Protein AF-A0A4Q3WKX7-F1 (afdb_monomer_lite)

Structure (mmCIF, N/CA/C/O backbone):
data_AF-A0A4Q3WKX7-F1
#
_entry.id   AF-A0A4Q3WKX7-F1
#
loop_
_atom_site.group_PDB
_atom_site.id
_atom_site.type_symbol
_atom_site.label_atom_id
_atom_site.label_alt_id
_atom_site.label_comp_id
_atom_site.label_asym_id
_atom_site.label_entity_id
_atom_site.label_seq_id
_atom_site.pdbx_PDB_ins_code
_atom_site.Cartn_x
_atom_site.Cartn_y
_atom_site.Cartn_z
_atom_site.occupancy
_atom_site.B_iso_or_equiv
_atom_site.auth_seq_id
_atom_site.auth_comp_id
_atom_site.auth_asym_id
_atom_site.auth_atom_id
_atom_site.pdbx_PDB_model_num
ATOM 1 N N . MET A 1 1 ? 54.744 -16.303 -2.060 1.00 40.16 1 MET A N 1
ATOM 2 C CA . MET A 1 1 ? 53.999 -16.290 -3.339 1.00 40.16 1 MET A CA 1
ATOM 3 C C . MET A 1 1 ? 52.691 -17.040 -3.104 1.00 40.16 1 MET A C 1
ATOM 5 O O . MET A 1 1 ? 52.675 -18.256 -3.135 1.00 40.16 1 MET A O 1
ATOM 9 N N . SER A 1 2 ? 51.698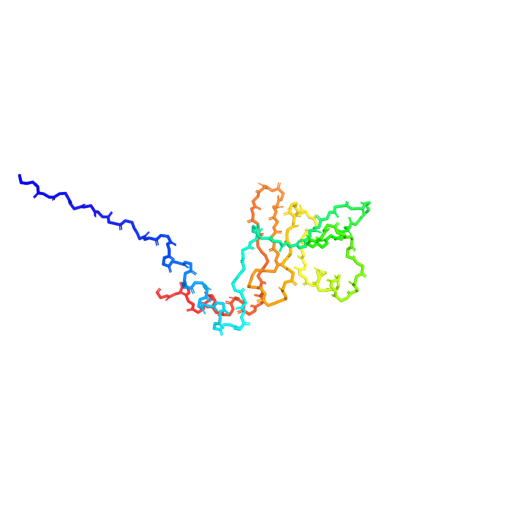 -16.409 -2.477 1.00 35.44 2 SER A N 1
ATOM 10 C CA . SER A 1 2 ? 50.588 -15.709 -3.150 1.00 35.44 2 SER A CA 1
ATOM 11 C C . SER A 1 2 ? 49.955 -16.545 -4.263 1.00 35.44 2 SER A C 1
ATOM 13 O O . SER A 1 2 ? 50.501 -16.594 -5.356 1.00 35.44 2 SER A O 1
ATOM 15 N N . SER A 1 3 ? 48.782 -17.135 -4.027 1.00 36.28 3 SER A N 1
ATOM 16 C CA . SER A 1 3 ? 47.531 -16.448 -4.374 1.00 36.28 3 SER A CA 1
ATOM 17 C C . SER A 1 3 ? 46.313 -17.288 -3.970 1.00 36.28 3 SER A C 1
ATOM 19 O O . SER A 1 3 ? 46.051 -18.362 -4.508 1.00 36.28 3 SER A O 1
ATOM 21 N N . THR A 1 4 ? 45.566 -16.787 -2.992 1.00 41.62 4 THR A N 1
ATOM 22 C CA . THR A 1 4 ? 44.288 -17.332 -2.529 1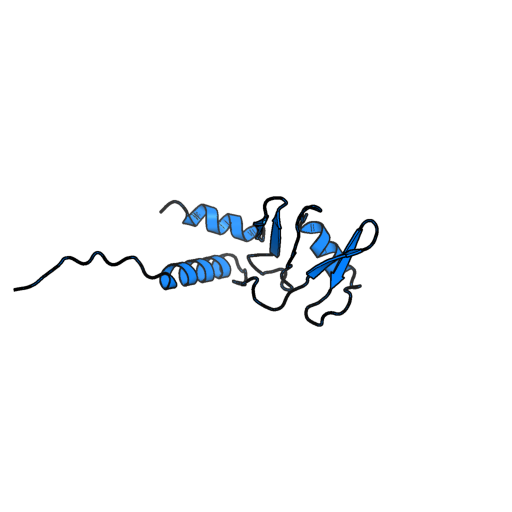.00 41.62 4 THR A CA 1
ATOM 23 C C . THR A 1 4 ? 43.215 -17.094 -3.591 1.00 41.62 4 THR A C 1
ATOM 25 O O . THR A 1 4 ? 42.923 -15.946 -3.926 1.00 41.62 4 THR A O 1
ATOM 28 N N . ARG A 1 5 ? 42.574 -18.157 -4.093 1.00 47.09 5 ARG A N 1
ATOM 29 C CA . ARG A 1 5 ? 41.389 -18.060 -4.963 1.00 47.09 5 ARG A CA 1
ATOM 30 C C . ARG A 1 5 ? 40.209 -17.555 -4.123 1.00 47.09 5 ARG A C 1
ATOM 32 O O . ARG A 1 5 ? 39.547 -18.322 -3.430 1.00 47.09 5 ARG A O 1
ATOM 39 N N . ARG A 1 6 ? 39.987 -16.240 -4.114 1.00 43.91 6 ARG A N 1
ATOM 40 C CA . ARG A 1 6 ? 38.850 -15.608 -3.437 1.00 43.91 6 ARG A CA 1
ATOM 41 C C . ARG A 1 6 ? 37.642 -15.684 -4.375 1.00 43.91 6 ARG A C 1
ATOM 43 O O . ARG A 1 6 ? 37.549 -14.902 -5.312 1.00 43.91 6 ARG A O 1
ATOM 50 N N . SER A 1 7 ? 36.746 -16.644 -4.145 1.00 44.31 7 SER A N 1
ATOM 51 C CA . SER A 1 7 ? 35.450 -16.714 -4.830 1.00 44.31 7 SER A CA 1
ATOM 52 C C . SER A 1 7 ? 34.670 -15.420 -4.572 1.00 44.31 7 SER A C 1
ATOM 54 O O . SER A 1 7 ? 34.309 -15.118 -3.433 1.00 44.31 7 SER A O 1
ATOM 56 N N . SER A 1 8 ? 34.454 -14.628 -5.619 1.00 43.69 8 SER A N 1
ATOM 57 C CA . SER A 1 8 ? 33.653 -13.408 -5.593 1.00 43.69 8 SER A CA 1
ATOM 58 C C . SER A 1 8 ? 32.171 -13.768 -5.455 1.00 43.69 8 SER A C 1
ATOM 60 O O . SER A 1 8 ? 31.589 -14.409 -6.325 1.00 43.69 8 SER A O 1
ATOM 62 N N . LYS A 1 9 ? 31.542 -13.360 -4.345 1.00 42.78 9 LYS A N 1
ATOM 63 C CA . LYS A 1 9 ? 30.074 -13.311 -4.244 1.00 42.78 9 LYS A CA 1
ATOM 64 C C . LYS A 1 9 ? 29.558 -12.341 -5.322 1.00 42.78 9 LYS A C 1
ATOM 66 O O . LYS A 1 9 ? 30.147 -11.264 -5.441 1.00 42.78 9 LYS A O 1
ATOM 71 N N . PRO A 1 10 ? 28.504 -12.676 -6.087 1.00 43.22 10 PRO A N 1
ATOM 72 C CA 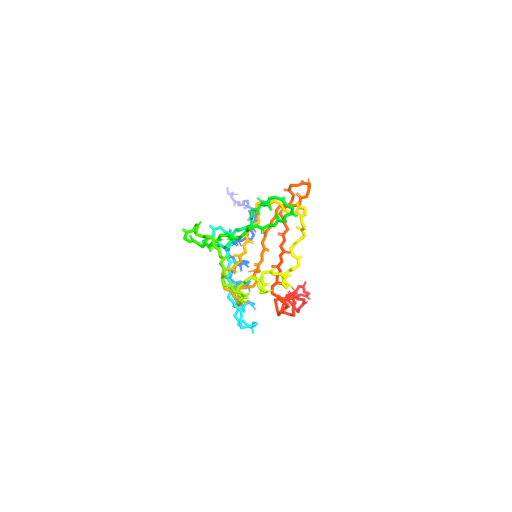. PRO A 1 10 ? 27.969 -11.762 -7.090 1.00 43.22 10 PRO A CA 1
ATOM 73 C C . PRO A 1 10 ? 27.431 -10.500 -6.404 1.00 43.22 10 PRO A C 1
ATOM 75 O O . PRO A 1 10 ? 26.898 -10.559 -5.289 1.00 43.22 10 PRO A O 1
ATOM 78 N N . LYS A 1 11 ? 27.637 -9.352 -7.053 1.00 40.91 11 LYS A N 1
ATOM 79 C CA . LYS A 1 11 ? 27.261 -8.024 -6.567 1.00 40.91 11 LYS A CA 1
ATOM 80 C C . LYS A 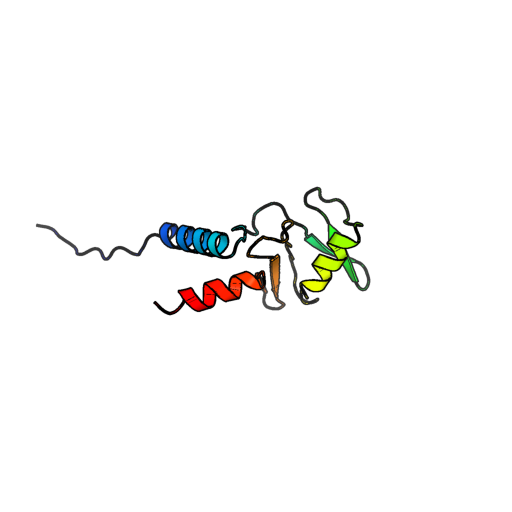1 11 ? 25.736 -7.922 -6.479 1.00 40.91 11 LYS A C 1
ATOM 82 O O . LYS A 1 11 ? 25.016 -8.304 -7.391 1.00 40.91 11 LYS A O 1
ATOM 87 N N . ILE A 1 12 ? 25.235 -7.385 -5.370 1.00 51.16 12 ILE A N 1
ATOM 88 C CA . ILE A 1 12 ? 23.795 -7.173 -5.125 1.00 51.16 12 ILE A CA 1
ATOM 89 C C . ILE A 1 12 ? 23.193 -6.157 -6.129 1.00 51.16 12 ILE A C 1
ATOM 91 O O . ILE A 1 12 ? 21.986 -6.170 -6.363 1.00 51.16 12 ILE A O 1
ATOM 95 N N . GLU A 1 13 ? 24.038 -5.340 -6.763 1.00 45.97 13 GLU A N 1
ATOM 96 C CA . GLU A 1 13 ? 23.694 -4.311 -7.759 1.00 45.97 13 GLU A CA 1
ATOM 97 C C . GLU A 1 13 ? 23.082 -4.892 -9.052 1.00 45.97 13 GLU A C 1
ATOM 99 O O . GLU A 1 13 ? 22.041 -4.406 -9.497 1.00 45.97 13 GLU A O 1
ATOM 104 N N . ASP A 1 14 ? 23.611 -6.006 -9.574 1.00 53.84 14 ASP A N 1
ATOM 105 C CA . ASP A 1 14 ? 23.205 -6.576 -10.876 1.00 53.84 14 ASP A CA 1
ATOM 106 C C . ASP A 1 14 ? 21.746 -7.076 -10.894 1.00 53.84 14 ASP A C 1
ATOM 108 O O . ASP A 1 14 ? 21.052 -7.078 -11.913 1.00 53.84 14 ASP A O 1
ATOM 112 N N . LYS A 1 15 ? 21.230 -7.491 -9.733 1.00 57.56 15 LYS A N 1
ATOM 113 C CA . LYS A 1 15 ? 19.868 -8.032 -9.614 1.00 57.56 15 LYS A CA 1
ATOM 114 C C . LYS A 1 15 ? 18.802 -6.937 -9.627 1.00 57.56 15 LYS A C 1
ATOM 116 O O . LYS A 1 15 ? 17.652 -7.202 -9.976 1.00 57.56 15 LYS A O 1
ATOM 121 N N . HIS A 1 16 ? 19.157 -5.723 -9.209 1.00 61.06 16 HIS A N 1
ATOM 122 C CA . HIS A 1 16 ? 18.230 -4.597 -9.169 1.00 61.06 16 HIS A CA 1
ATOM 123 C C . HIS A 1 16 ? 17.975 -4.060 -10.581 1.00 61.06 16 HIS A C 1
ATOM 125 O O . HIS A 1 16 ? 16.822 -3.825 -10.937 1.00 61.06 16 HIS A O 1
ATOM 131 N N . GLU A 1 17 ? 19.021 -3.976 -11.408 1.00 63.56 17 GLU A N 1
ATOM 132 C CA . GLU A 1 17 ? 18.914 -3.583 -12.819 1.00 63.56 17 GLU A CA 1
ATOM 133 C C . GLU A 1 17 ? 18.029 -4.547 -13.617 1.00 63.56 17 GLU A C 1
ATOM 135 O O . GLU A 1 17 ? 17.103 -4.111 -14.300 1.00 63.56 17 GLU A O 1
ATOM 140 N N . SER A 1 18 ? 18.203 -5.860 -13.438 1.00 77.75 18 SER A N 1
ATOM 141 C CA . SER A 1 18 ? 17.356 -6.873 -14.090 1.00 77.75 18 SER A CA 1
ATOM 142 C C . SER A 1 18 ? 15.859 -6.708 -13.772 1.00 77.75 18 SER A C 1
ATOM 144 O O . SER A 1 18 ? 15.008 -6.823 -14.660 1.00 77.75 18 SER A O 1
ATOM 146 N N . HIS A 1 19 ? 15.503 -6.397 -12.520 1.00 79.44 19 HIS A N 1
ATOM 147 C CA . HIS A 1 19 ? 14.100 -6.184 -12.156 1.00 79.44 19 HIS A CA 1
ATOM 148 C C . HIS A 1 19 ? 13.536 -4.863 -12.691 1.00 79.44 19 HIS A C 1
ATOM 150 O O . HIS A 1 19 ? 12.348 -4.802 -13.016 1.00 79.44 19 HIS A O 1
ATOM 156 N N . VAL A 1 20 ? 14.363 -3.819 -12.780 1.00 83.38 20 VAL A N 1
ATOM 157 C CA . VAL A 1 20 ? 13.974 -2.541 -13.387 1.00 83.38 20 VAL A CA 1
ATOM 158 C C . VAL A 1 20 ? 13.652 -2.742 -14.866 1.00 83.38 20 VAL A C 1
ATOM 160 O O . VAL A 1 20 ? 12.591 -2.310 -15.315 1.00 83.38 20 VAL A O 1
ATOM 163 N N . GLU A 1 21 ? 14.503 -3.457 -15.601 1.00 83.38 21 GLU A N 1
ATOM 164 C CA . GLU A 1 21 ? 14.267 -3.756 -17.017 1.00 83.38 21 GLU A CA 1
ATOM 165 C C . GLU A 1 21 ? 13.044 -4.657 -17.219 1.00 83.38 21 GLU A C 1
ATOM 167 O O . GLU A 1 21 ? 12.212 -4.383 -18.081 1.00 83.38 21 GLU A O 1
ATOM 172 N N . SER A 1 22 ? 12.843 -5.650 -16.348 1.00 83.00 22 SER A N 1
ATOM 173 C CA . SER A 1 22 ? 11.624 -6.473 -16.357 1.00 83.00 22 SER A CA 1
ATOM 174 C C . SER A 1 22 ? 10.357 -5.633 -16.139 1.00 83.00 22 SER A C 1
ATOM 176 O O . SER A 1 22 ? 9.327 -5.868 -16.770 1.00 83.00 22 SER A O 1
ATOM 178 N N . ALA A 1 23 ? 10.410 -4.625 -15.259 1.00 84.56 23 ALA A N 1
ATOM 179 C CA . ALA A 1 23 ? 9.263 -3.754 -15.003 1.00 84.56 23 ALA A CA 1
ATOM 180 C C . ALA A 1 23 ? 8.964 -2.904 -16.237 1.00 84.56 23 ALA A C 1
ATOM 182 O O . ALA A 1 23 ? 7.818 -2.860 -16.684 1.00 84.56 23 ALA A O 1
ATOM 183 N N . LYS A 1 24 ? 10.001 -2.307 -16.834 1.00 85.62 24 LYS A N 1
ATOM 184 C CA . LYS A 1 24 ? 9.879 -1.522 -18.066 1.00 85.62 24 LYS A CA 1
ATOM 185 C C . LYS A 1 24 ? 9.325 -2.351 -19.223 1.00 85.62 24 LYS A C 1
ATOM 187 O O . LYS A 1 24 ? 8.419 -1.877 -19.903 1.00 85.62 24 LYS A O 1
ATOM 192 N N . ALA A 1 25 ? 9.800 -3.584 -19.407 1.00 84.75 25 ALA A N 1
ATOM 193 C CA . ALA A 1 25 ? 9.303 -4.499 -20.438 1.00 84.75 25 ALA A CA 1
ATOM 194 C C . ALA A 1 25 ? 7.798 -4.789 -20.281 1.00 84.75 25 ALA A C 1
ATOM 196 O O . ALA A 1 25 ? 7.074 -4.870 -21.269 1.00 84.75 25 ALA A O 1
ATOM 197 N N . ALA A 1 26 ? 7.300 -4.845 -19.040 1.00 84.88 26 ALA A N 1
ATOM 198 C CA . ALA A 1 26 ? 5.874 -4.981 -18.730 1.00 84.88 26 ALA A CA 1
ATOM 199 C C . ALA A 1 26 ? 5.062 -3.669 -18.867 1.00 84.88 26 ALA A C 1
ATOM 201 O O . ALA A 1 26 ? 3.852 -3.658 -18.610 1.00 84.88 26 ALA A O 1
ATOM 202 N N . GLY A 1 27 ? 5.709 -2.543 -19.197 1.00 88.88 27 GLY A N 1
ATOM 203 C CA . GLY A 1 27 ? 5.114 -1.203 -19.146 1.00 88.88 27 GLY A CA 1
ATOM 204 C C . GLY A 1 27 ? 4.798 -0.728 -17.720 1.00 88.88 27 GLY A C 1
ATOM 205 O O . GLY A 1 27 ? 3.865 0.053 -17.521 1.00 88.88 27 GLY A O 1
ATOM 206 N N . LEU A 1 28 ? 5.529 -1.241 -16.728 1.00 92.50 28 LEU A N 1
ATOM 207 C CA . LEU A 1 28 ? 5.379 -0.948 -15.304 1.00 92.50 28 LEU A CA 1
ATOM 208 C C . LEU A 1 28 ? 6.554 -0.122 -14.778 1.00 92.50 28 LEU A C 1
ATOM 210 O O . LEU A 1 28 ? 7.667 -0.155 -15.299 1.00 92.50 28 LEU A O 1
ATOM 214 N N . HIS A 1 29 ? 6.316 0.587 -13.682 1.00 91.88 29 HIS A N 1
ATOM 215 C CA . HIS A 1 29 ? 7.347 1.326 -12.972 1.00 91.88 29 HIS A CA 1
ATOM 216 C C . HIS A 1 29 ? 7.946 0.474 -11.854 1.00 91.88 29 HIS A C 1
ATOM 218 O O . HIS A 1 29 ? 7.243 -0.116 -11.019 1.00 91.88 29 HIS A O 1
ATOM 224 N N . TYR A 1 30 ? 9.275 0.420 -11.818 1.00 89.50 30 TYR A N 1
ATOM 225 C CA . TYR A 1 30 ? 9.970 -0.147 -10.678 1.00 89.50 30 TYR A CA 1
ATOM 226 C C . TYR A 1 30 ? 9.856 0.818 -9.489 1.00 89.50 30 TYR A C 1
ATOM 228 O O . TYR A 1 30 ? 10.253 1.974 -9.589 1.00 89.50 30 TYR A O 1
ATOM 236 N N . VAL A 1 31 ? 9.267 0.360 -8.384 1.00 91.25 31 VAL A N 1
ATOM 237 C CA . VAL A 1 31 ? 8.958 1.162 -7.194 1.00 91.25 31 VAL A CA 1
ATOM 238 C C . VAL A 1 31 ? 9.449 0.447 -5.942 1.00 91.25 31 VAL A C 1
ATOM 240 O O . VAL A 1 31 ? 9.346 -0.776 -5.844 1.00 91.25 31 VAL A O 1
ATOM 243 N N . CYS A 1 32 ? 9.937 1.209 -4.974 1.00 88.25 32 CYS A N 1
ATOM 244 C CA . CYS A 1 32 ? 10.302 0.708 -3.655 1.00 88.25 32 CYS A CA 1
ATOM 245 C C . CYS A 1 32 ? 9.269 1.187 -2.626 1.00 88.25 32 CYS A C 1
ATOM 247 O O . CYS A 1 32 ? 8.676 2.256 -2.776 1.00 88.25 32 CYS A O 1
ATOM 249 N N . ASP A 1 33 ? 9.016 0.373 -1.602 1.00 87.81 33 ASP A N 1
ATOM 250 C CA . ASP A 1 33 ? 8.001 0.655 -0.581 1.00 87.81 33 ASP A CA 1
ATOM 251 C C . ASP A 1 33 ? 8.539 1.422 0.639 1.00 87.81 33 ASP A C 1
ATOM 253 O O . ASP A 1 33 ? 7.852 1.560 1.647 1.00 87.81 33 ASP A O 1
ATOM 257 N N . ASP A 1 34 ? 9.772 1.915 0.543 1.00 87.50 34 ASP A N 1
ATOM 258 C CA . ASP A 1 34 ? 10.412 2.864 1.457 1.00 87.50 34 ASP A CA 1
ATOM 259 C C . ASP A 1 34 ? 10.119 4.332 1.091 1.00 87.50 34 ASP A C 1
ATOM 261 O O . ASP A 1 34 ? 10.367 5.235 1.891 1.00 87.50 34 ASP A O 1
ATOM 265 N N . GLY A 1 35 ? 9.568 4.576 -0.102 1.00 83.00 35 GLY A N 1
ATOM 266 C CA . GLY A 1 35 ? 9.189 5.900 -0.583 1.00 83.00 35 GLY A CA 1
ATOM 267 C C . GLY A 1 35 ? 7.789 6.363 -0.148 1.00 83.00 35 GLY A C 1
ATOM 268 O O . GLY A 1 35 ? 7.021 5.616 0.472 1.00 83.00 35 GLY A O 1
ATOM 269 N N . PRO A 1 36 ? 7.405 7.602 -0.516 1.00 91.44 36 PRO A N 1
ATOM 270 C CA . PRO A 1 36 ? 6.071 8.131 -0.253 1.00 91.44 36 PRO A CA 1
ATOM 271 C C . PRO A 1 36 ? 4.979 7.203 -0.796 1.00 91.44 36 PRO A C 1
ATOM 273 O O . PRO A 1 36 ? 4.976 6.845 -1.973 1.00 91.44 36 PRO A O 1
ATOM 276 N N . GLY A 1 37 ? 4.013 6.849 0.049 1.00 94.44 37 GLY A N 1
ATOM 277 C CA . GLY A 1 37 ? 2.852 6.079 -0.380 1.00 94.44 37 GLY A CA 1
ATOM 278 C C . GLY A 1 37 ? 1.604 6.348 0.435 1.00 94.44 37 GLY A C 1
ATOM 279 O O . GLY A 1 37 ? 1.582 7.178 1.346 1.00 94.44 37 GLY A O 1
ATOM 280 N N . LEU A 1 38 ? 0.538 5.651 0.057 1.00 97.50 38 LEU A N 1
ATOM 281 C CA . LEU A 1 38 ? -0.727 5.699 0.771 1.00 97.50 38 LEU A CA 1
ATOM 282 C C . LEU A 1 38 ? -0.676 4.688 1.914 1.00 97.50 38 LEU A C 1
ATOM 284 O O . LEU A 1 38 ? -0.119 3.600 1.772 1.00 97.50 38 LEU A O 1
ATOM 288 N N . HIS A 1 39 ? -1.297 5.022 3.035 1.00 97.31 39 HIS A N 1
ATOM 289 C CA . HIS A 1 39 ? -1.253 4.180 4.225 1.00 97.31 39 HIS A CA 1
ATOM 290 C C . HIS A 1 39 ? -2.653 3.766 4.642 1.00 97.31 39 HIS A C 1
ATOM 292 O O . HIS A 1 39 ? -3.604 4.539 4.522 1.00 97.31 39 HIS A O 1
ATOM 298 N N . ARG A 1 40 ? -2.783 2.542 5.159 1.00 97.56 40 ARG A N 1
ATOM 299 C CA . ARG A 1 40 ? -4.038 2.038 5.729 1.00 97.56 40 ARG A CA 1
ATOM 300 C C . ARG A 1 40 ? -3.962 2.044 7.249 1.00 97.56 40 ARG A C 1
ATOM 302 O O . ARG A 1 40 ? -3.058 1.448 7.831 1.00 97.56 40 ARG A O 1
ATOM 309 N N . LYS A 1 41 ? -4.973 2.621 7.896 1.00 95.31 41 LYS A N 1
ATOM 310 C CA . LYS A 1 41 ? -5.137 2.624 9.354 1.00 95.31 41 LYS A CA 1
ATOM 311 C C . LYS A 1 41 ? -6.476 1.994 9.732 1.00 95.31 41 LYS A C 1
ATOM 313 O O . LYS A 1 41 ? -7.458 2.130 9.007 1.00 95.31 41 LYS A O 1
ATOM 318 N N . ARG A 1 42 ? -6.541 1.291 10.868 1.00 93.88 42 ARG A N 1
ATOM 319 C CA . ARG A 1 42 ? -7.832 0.858 11.433 1.00 93.88 42 ARG A CA 1
ATOM 320 C C . ARG A 1 42 ? -8.640 2.077 11.879 1.00 93.88 42 ARG A C 1
ATOM 322 O O . ARG A 1 42 ? -8.102 2.960 12.544 1.00 93.88 42 ARG A O 1
ATOM 329 N N . ALA A 1 43 ? -9.928 2.087 11.553 1.00 93.75 43 ALA A N 1
ATOM 330 C CA . ALA A 1 43 ? -10.876 3.118 11.957 1.00 93.75 43 ALA A CA 1
ATOM 331 C C . ALA A 1 43 ? -12.223 2.465 12.303 1.00 93.75 43 ALA A C 1
ATOM 333 O O . ALA A 1 43 ? -12.962 2.025 11.420 1.00 93.75 43 ALA A O 1
ATOM 334 N N . GLY A 1 44 ? -12.530 2.361 13.600 1.00 92.44 44 GLY A N 1
ATOM 335 C CA . GLY A 1 44 ? -13.732 1.681 14.088 1.00 92.44 44 GLY A CA 1
ATOM 336 C C . GLY A 1 44 ? -13.819 0.233 13.592 1.00 92.44 44 GLY A C 1
ATOM 337 O O . GLY A 1 44 ? -12.906 -0.563 13.810 1.00 92.44 44 GLY A O 1
ATOM 338 N N . LYS A 1 45 ? -14.916 -0.094 12.898 1.00 90.56 45 LYS A N 1
ATOM 339 C CA . LYS A 1 45 ? -15.162 -1.424 12.310 1.00 90.56 45 LYS A CA 1
ATOM 340 C C . LYS A 1 45 ? -14.466 -1.649 10.957 1.00 90.56 45 LYS A C 1
ATOM 342 O O . LYS A 1 45 ? -14.548 -2.748 10.421 1.00 90.56 45 LYS A O 1
ATOM 347 N N . GLY A 1 46 ? -13.807 -0.634 10.397 1.00 93.62 46 GLY A N 1
ATOM 348 C CA . GLY A 1 46 ? -13.213 -0.692 9.063 1.00 93.62 46 GLY A CA 1
ATOM 349 C C . GLY A 1 46 ? -11.811 -0.094 8.995 1.00 93.62 46 GLY A C 1
ATOM 350 O O . GLY A 1 46 ? -11.040 -0.114 9.961 1.00 93.62 46 GLY A O 1
ATOM 351 N N . PHE A 1 47 ? -11.485 0.438 7.820 1.00 96.69 47 PHE A N 1
ATOM 352 C CA . PHE A 1 47 ? -10.196 1.050 7.528 1.00 96.69 47 PHE A CA 1
ATOM 353 C C . PHE A 1 47 ? -10.374 2.467 6.990 1.00 96.69 47 PHE A C 1
ATOM 355 O O . PHE A 1 47 ? -11.310 2.739 6.241 1.00 96.69 47 PHE A O 1
ATOM 362 N N . SER A 1 48 ? -9.445 3.347 7.349 1.00 96.38 48 SER A N 1
ATOM 363 C CA . SER A 1 48 ? -9.237 4.636 6.701 1.00 96.38 48 SER A CA 1
ATOM 364 C C . SER A 1 48 ? -7.911 4.630 5.948 1.00 96.38 48 SER A C 1
ATOM 366 O O . SER A 1 48 ? -7.004 3.847 6.254 1.00 96.38 48 SER A O 1
ATOM 368 N N . TYR A 1 49 ? -7.812 5.506 4.952 1.00 97.88 49 TYR A N 1
ATOM 369 C CA . TYR A 1 49 ? -6.629 5.633 4.114 1.00 97.88 49 TYR A CA 1
ATOM 370 C C . TYR A 1 49 ? -6.121 7.064 4.143 1.00 97.88 49 TYR A C 1
ATOM 372 O O . TYR A 1 49 ? -6.917 8.004 4.089 1.00 97.88 49 TYR A O 1
ATOM 380 N N . THR A 1 50 ? -4.806 7.221 4.226 1.00 97.94 50 THR A N 1
ATOM 381 C CA . THR A 1 50 ? -4.142 8.525 4.179 1.00 97.94 50 THR A CA 1
ATOM 382 C C . THR A 1 50 ? -3.222 8.610 2.973 1.00 97.94 50 THR A C 1
ATOM 384 O O . THR A 1 50 ? -2.581 7.621 2.614 1.00 97.94 50 THR A O 1
ATOM 387 N N . GLY A 1 51 ? -3.185 9.783 2.347 1.00 96.19 51 GLY A N 1
ATOM 388 C CA . GLY A 1 51 ? -2.315 10.090 1.222 1.00 96.19 51 GLY A CA 1
ATOM 389 C C . GLY A 1 51 ? -0.859 10.265 1.638 1.00 96.19 51 GLY A C 1
ATOM 390 O O . GLY A 1 51 ? -0.509 10.176 2.817 1.00 96.19 51 GLY A O 1
ATOM 391 N N . THR A 1 52 ? -0.017 10.554 0.649 1.00 93.88 52 THR A N 1
ATOM 392 C CA . THR A 1 52 ? 1.401 10.893 0.848 1.00 93.88 52 THR A CA 1
ATOM 393 C C . THR A 1 52 ? 1.591 12.188 1.640 1.00 93.88 52 THR A C 1
ATOM 395 O O . THR A 1 52 ? 2.612 12.365 2.292 1.00 93.88 52 THR A O 1
ATOM 398 N N . ASP A 1 53 ? 0.589 13.066 1.629 1.00 93.12 53 ASP A N 1
ATOM 399 C CA . ASP A 1 53 ? 0.522 14.309 2.399 1.00 93.12 53 ASP A CA 1
ATOM 400 C C . ASP A 1 53 ? -0.032 14.116 3.825 1.00 93.12 53 ASP A C 1
ATOM 402 O O . ASP A 1 53 ? -0.241 15.085 4.555 1.00 93.12 53 ASP A O 1
ATOM 406 N N . GLY A 1 54 ? -0.323 12.870 4.218 1.00 93.25 54 GLY A N 1
ATOM 407 C CA . GLY A 1 54 ? -0.914 12.526 5.510 1.00 93.25 54 GLY A CA 1
ATOM 408 C C . GLY A 1 54 ? -2.410 12.833 5.630 1.00 93.25 54 GLY A C 1
ATOM 409 O O . GLY A 1 54 ? -3.013 12.513 6.658 1.00 93.25 54 GLY A O 1
ATOM 410 N N . LYS A 1 55 ? -3.051 13.406 4.603 1.00 95.69 55 LYS A N 1
ATOM 411 C CA . LYS A 1 55 ? -4.483 13.728 4.642 1.00 95.69 55 LYS A CA 1
ATOM 412 C C . LYS A 1 55 ? -5.331 12.506 4.326 1.00 95.69 55 LYS A C 1
ATOM 414 O O . LYS A 1 55 ? -4.917 11.593 3.617 1.00 95.69 55 LYS A O 1
ATOM 419 N N . ALA A 1 56 ? -6.552 12.487 4.852 1.00 96.88 56 ALA A N 1
ATOM 420 C CA . ALA A 1 56 ? -7.495 11.409 4.582 1.00 96.88 56 ALA A CA 1
ATOM 421 C C . ALA A 1 56 ? -7.900 11.383 3.098 1.00 96.88 56 ALA A C 1
ATOM 423 O O . ALA A 1 56 ? -8.346 12.391 2.548 1.00 96.88 56 ALA A O 1
ATOM 424 N N . ILE A 1 57 ? -7.809 10.209 2.476 1.00 96.75 57 ILE A N 1
ATOM 425 C CA . ILE A 1 57 ? -8.238 9.989 1.095 1.00 96.75 57 ILE A CA 1
ATOM 426 C C . ILE A 1 57 ? -9.757 9.839 1.078 1.00 96.75 57 ILE A C 1
ATOM 428 O O . ILE A 1 57 ? -10.309 8.916 1.678 1.00 96.75 57 ILE A O 1
ATOM 432 N N . LYS A 1 58 ? -10.427 10.746 0.367 1.00 95.19 58 LYS A N 1
ATOM 433 C CA . LYS A 1 58 ? -11.880 10.711 0.131 1.00 95.19 58 LYS A CA 1
ATOM 434 C C . LYS A 1 58 ? -12.244 10.459 -1.331 1.00 95.19 58 LYS A C 1
ATOM 436 O O . LYS A 1 58 ? -13.410 10.229 -1.632 1.00 95.19 58 LYS A O 1
ATOM 441 N N . ASP A 1 59 ? -11.260 10.512 -2.226 1.00 95.19 59 ASP A N 1
ATOM 442 C CA . ASP A 1 59 ? -11.473 10.272 -3.646 1.00 95.19 59 ASP A CA 1
ATOM 443 C C . ASP A 1 59 ? -11.954 8.835 -3.889 1.00 95.19 59 ASP A C 1
ATOM 445 O O . ASP A 1 59 ? -11.293 7.860 -3.520 1.00 95.19 59 ASP A O 1
ATOM 449 N N . LYS A 1 60 ? -13.122 8.712 -4.524 1.00 96.50 60 LYS A N 1
ATOM 450 C CA . LYS A 1 60 ? -13.784 7.426 -4.738 1.00 96.50 60 LYS A CA 1
ATOM 451 C C . LYS A 1 60 ? -12.964 6.513 -5.650 1.00 96.50 60 LYS A C 1
ATOM 453 O O . LYS A 1 60 ? -12.858 5.328 -5.353 1.00 96.50 60 LYS A O 1
ATOM 458 N N . LYS A 1 61 ? -12.346 7.055 -6.707 1.00 95.75 61 LYS A N 1
ATOM 459 C CA . LYS A 1 61 ? -11.544 6.261 -7.654 1.00 95.75 61 LYS A CA 1
ATOM 460 C C . LYS A 1 61 ? -10.354 5.613 -6.950 1.00 95.75 61 LYS A C 1
ATOM 462 O O . LYS A 1 61 ? -10.150 4.406 -7.058 1.00 95.75 61 LYS A O 1
ATOM 467 N N . THR A 1 62 ? -9.638 6.395 -6.148 1.00 95.50 62 THR A N 1
ATOM 468 C CA . THR A 1 62 ? -8.513 5.913 -5.343 1.00 95.50 62 THR A CA 1
ATOM 469 C C . THR A 1 62 ? -8.960 4.844 -4.347 1.00 95.50 62 THR A C 1
ATOM 471 O O . THR A 1 62 ? -8.323 3.799 -4.236 1.00 95.50 62 THR A O 1
ATOM 474 N N . LEU A 1 63 ? -10.070 5.063 -3.637 1.00 96.56 63 LEU A N 1
ATOM 475 C CA . LEU A 1 63 ? -10.594 4.087 -2.678 1.00 96.56 63 LEU A CA 1
ATOM 476 C C . LEU A 1 63 ? -11.029 2.780 -3.350 1.00 96.56 63 LEU A C 1
ATOM 478 O O . LEU A 1 63 ? -10.777 1.705 -2.807 1.00 96.56 63 LEU A O 1
ATOM 482 N N . ASP A 1 64 ? -11.663 2.852 -4.518 1.00 96.88 64 ASP A N 1
ATOM 483 C CA . ASP A 1 64 ? -12.103 1.669 -5.255 1.00 96.88 64 ASP A CA 1
ATOM 484 C C . ASP A 1 64 ? -10.908 0.875 -5.807 1.00 96.88 64 ASP A C 1
ATOM 486 O O . ASP A 1 64 ? -10.888 -0.351 -5.671 1.00 96.88 64 ASP A O 1
ATOM 490 N N . ARG A 1 65 ? -9.848 1.554 -6.274 1.00 96.62 65 ARG A N 1
ATOM 491 C CA . ARG A 1 65 ? -8.565 0.905 -6.594 1.00 96.62 65 ARG A CA 1
ATOM 492 C C . ARG A 1 65 ? -7.971 0.200 -5.380 1.00 96.62 65 ARG A C 1
ATOM 494 O O . ARG A 1 65 ? -7.563 -0.950 -5.465 1.00 96.62 65 ARG A O 1
ATOM 501 N N . ILE A 1 66 ? -7.921 0.857 -4.222 1.00 96.62 66 ILE A N 1
ATOM 502 C CA . ILE A 1 66 ? -7.347 0.234 -3.023 1.00 96.62 66 ILE A CA 1
ATOM 503 C C . ILE A 1 66 ? -8.129 -1.029 -2.627 1.00 96.62 66 ILE A C 1
ATOM 505 O O . ILE A 1 66 ? -7.527 -2.029 -2.228 1.00 96.62 66 ILE A O 1
ATOM 509 N N . LYS A 1 67 ? -9.462 -1.016 -2.754 1.00 95.38 67 LYS A N 1
ATOM 510 C CA . LYS A 1 67 ? -10.297 -2.200 -2.493 1.00 95.38 67 LYS A CA 1
ATOM 511 C C . LYS A 1 67 ? -9.989 -3.344 -3.462 1.00 95.38 67 LYS A C 1
ATOM 513 O O . LYS A 1 67 ? -9.926 -4.490 -3.017 1.00 95.38 67 LYS A O 1
ATOM 518 N N . SER A 1 68 ? -9.752 -3.056 -4.745 1.00 95.81 68 SER A N 1
ATOM 519 C CA . SER A 1 68 ? -9.456 -4.089 -5.749 1.00 95.81 68 SER A CA 1
ATOM 520 C C . SER A 1 68 ? -8.117 -4.800 -5.522 1.00 95.81 68 SER A C 1
ATOM 522 O O . SER A 1 68 ? -7.915 -5.897 -6.037 1.00 95.81 68 SER A O 1
ATOM 524 N N . LEU A 1 69 ? -7.218 -4.238 -4.704 1.00 95.81 69 LEU A N 1
ATOM 525 C CA . LEU A 1 69 ? -5.956 -4.885 -4.319 1.00 95.81 69 LEU A CA 1
ATOM 526 C C . LEU A 1 69 ? -6.133 -6.047 -3.325 1.00 95.81 69 LEU A C 1
ATOM 528 O O . LEU A 1 69 ? -5.176 -6.787 -3.077 1.00 95.81 69 LEU A O 1
ATOM 532 N N . VAL A 1 70 ? -7.323 -6.197 -2.725 1.00 95.38 70 VAL A N 1
ATOM 533 C CA . VAL A 1 70 ? -7.669 -7.279 -1.780 1.00 95.38 70 VAL A CA 1
ATOM 534 C C . VAL A 1 70 ? -6.575 -7.467 -0.713 1.00 95.38 70 VAL A C 1
ATOM 536 O O . VAL A 1 70 ? -5.977 -8.537 -0.525 1.00 95.38 70 VAL A O 1
ATOM 539 N N . ILE A 1 71 ? -6.246 -6.367 -0.030 1.00 96.19 71 ILE A N 1
ATOM 540 C CA . ILE A 1 71 ? -5.251 -6.360 1.047 1.00 96.19 71 ILE A CA 1
ATOM 541 C C . ILE A 1 71 ? -5.890 -6.998 2.288 1.00 96.19 71 ILE A C 1
ATOM 543 O O . ILE A 1 71 ? -6.843 -6.421 2.824 1.00 96.19 71 ILE A O 1
ATOM 547 N N . PRO A 1 72 ? -5.379 -8.137 2.796 1.00 95.69 72 PRO A N 1
ATOM 548 C CA . PRO A 1 72 ? -6.018 -8.857 3.890 1.00 95.69 72 PRO A CA 1
ATOM 549 C C . PRO A 1 72 ? -6.223 -7.960 5.119 1.00 95.69 72 PRO A C 1
ATOM 551 O O . PRO A 1 72 ? -5.323 -7.180 5.457 1.00 95.69 72 PRO A O 1
ATOM 554 N N . PRO A 1 73 ? -7.372 -8.044 5.815 1.00 95.19 73 PRO A N 1
ATOM 555 C CA . PRO A 1 73 ? -7.649 -7.217 6.993 1.00 95.19 73 PRO A CA 1
ATOM 556 C C . PRO A 1 73 ? -6.633 -7.381 8.130 1.00 95.19 73 PRO A C 1
ATOM 558 O O . PRO A 1 73 ? -6.435 -6.459 8.918 1.00 95.19 73 PRO A O 1
ATOM 561 N N . ALA A 1 74 ? -5.976 -8.540 8.197 1.00 94.75 74 ALA A N 1
ATOM 562 C CA . ALA A 1 74 ? -4.973 -8.852 9.205 1.00 94.75 74 ALA A CA 1
ATOM 563 C C . ALA A 1 74 ? -3.629 -8.131 8.990 1.00 94.75 74 ALA A C 1
ATOM 565 O O . ALA A 1 74 ? -2.841 -8.024 9.927 1.00 94.75 74 ALA A O 1
ATOM 566 N N . TYR A 1 75 ? -3.360 -7.615 7.781 1.00 96.56 75 TYR A N 1
ATOM 567 C CA . TYR A 1 75 ? -2.082 -6.959 7.503 1.00 96.56 75 TYR A CA 1
ATOM 568 C C . TYR A 1 75 ? -1.937 -5.651 8.289 1.00 96.56 75 TYR A C 1
ATOM 570 O O . TYR A 1 75 ? -2.816 -4.779 8.239 1.00 96.56 75 TYR A O 1
ATOM 578 N N . LYS A 1 76 ? -0.789 -5.502 8.949 1.00 96.25 76 LYS A N 1
ATOM 579 C CA . LYS A 1 76 ? -0.348 -4.306 9.677 1.00 96.25 76 LYS A CA 1
ATOM 580 C C . LYS A 1 76 ? 0.670 -3.522 8.847 1.00 96.25 76 LYS A C 1
ATOM 582 O O . LYS A 1 76 ? 1.233 -4.066 7.903 1.00 96.25 76 LYS A O 1
ATOM 587 N N . ASN A 1 77 ? 0.907 -2.258 9.208 1.00 95.44 77 ASN A N 1
ATOM 588 C CA . ASN A 1 77 ? 1.891 -1.375 8.561 1.00 95.44 77 ASN A CA 1
ATOM 589 C C . ASN A 1 77 ? 1.788 -1.404 7.030 1.00 95.44 77 ASN A C 1
ATOM 591 O O . ASN A 1 77 ? 2.754 -1.684 6.329 1.00 95.44 77 ASN A O 1
ATOM 595 N N . VAL A 1 78 ? 0.567 -1.213 6.530 1.00 97.75 78 VAL A N 1
ATOM 596 C CA . VAL A 1 78 ? 0.284 -1.339 5.103 1.00 97.75 78 VAL A CA 1
ATOM 597 C C . VAL A 1 78 ? 0.695 -0.068 4.379 1.00 97.75 78 VAL A C 1
ATOM 599 O O . VAL A 1 78 ? 0.168 1.007 4.681 1.00 97.75 78 VAL A O 1
ATOM 602 N N . TRP A 1 79 ? 1.565 -0.246 3.391 1.00 98.06 79 TRP A N 1
ATOM 603 C CA . TRP A 1 79 ? 1.923 0.742 2.384 1.00 98.06 79 TRP A CA 1
ATOM 604 C C . TRP A 1 79 ? 1.261 0.367 1.059 1.00 98.06 79 TRP A C 1
ATOM 606 O O . TRP A 1 79 ? 1.178 -0.809 0.697 1.00 98.06 79 TRP A O 1
ATOM 616 N N . ILE A 1 80 ? 0.753 1.359 0.339 1.00 98.25 80 ILE A N 1
ATOM 617 C CA . ILE A 1 80 ? 0.098 1.194 -0.956 1.00 98.25 80 ILE A CA 1
ATOM 618 C C . ILE A 1 80 ? 0.746 2.165 -1.935 1.00 98.25 80 ILE A C 1
ATOM 620 O O . ILE A 1 80 ? 0.852 3.362 -1.657 1.00 98.25 80 ILE A O 1
ATOM 624 N N . CYS A 1 81 ? 1.137 1.653 -3.099 1.00 97.19 81 CYS A N 1
ATOM 625 C CA . CYS A 1 81 ? 1.770 2.456 -4.130 1.00 97.19 81 CYS A CA 1
ATOM 626 C C . CYS A 1 81 ? 0.783 3.517 -4.651 1.00 97.19 81 CYS A C 1
ATOM 628 O O . CYS A 1 81 ? -0.352 3.173 -5.015 1.00 97.19 81 CYS A O 1
ATOM 630 N N . PRO A 1 82 ? 1.167 4.804 -4.705 1.00 94.81 82 PRO A N 1
ATOM 631 C CA . PRO A 1 82 ? 0.312 5.846 -5.266 1.00 94.81 82 PRO A CA 1
ATOM 632 C C . PRO A 1 82 ? 0.125 5.670 -6.779 1.00 94.81 82 PRO A C 1
ATOM 634 O O . PRO A 1 82 ? -0.919 6.045 -7.303 1.00 94.81 82 PRO A O 1
ATOM 637 N N . ASP A 1 83 ? 1.092 5.043 -7.451 1.00 93.50 83 ASP A N 1
ATOM 638 C CA . ASP A 1 83 ? 1.072 4.766 -8.881 1.00 93.50 83 ASP A CA 1
ATOM 639 C C . ASP A 1 83 ? 0.429 3.403 -9.192 1.00 93.50 83 ASP A C 1
ATOM 641 O O . ASP A 1 83 ? 0.853 2.345 -8.716 1.00 93.50 83 ASP A O 1
ATOM 645 N N . GLU A 1 84 ? -0.600 3.411 -10.033 1.00 93.81 84 GLU A N 1
ATOM 646 C CA . GLU A 1 84 ? -1.289 2.201 -10.494 1.00 93.81 84 GLU A CA 1
ATOM 647 C C . GLU A 1 84 ? -0.394 1.316 -11.372 1.00 93.81 84 GLU A C 1
ATOM 649 O O . GLU A 1 84 ? -0.622 0.113 -11.455 1.00 93.81 84 GLU A O 1
ATOM 654 N N . ARG A 1 85 ? 0.647 1.889 -11.991 1.00 94.19 85 ARG A N 1
ATOM 655 C CA . ARG A 1 85 ? 1.624 1.174 -12.824 1.00 94.19 85 ARG A CA 1
ATOM 656 C C . ARG A 1 85 ? 2.849 0.703 -12.043 1.00 94.19 85 ARG A C 1
ATOM 658 O O . ARG A 1 85 ? 3.741 0.099 -12.631 1.00 94.19 85 ARG A O 1
ATOM 665 N N . GLY A 1 86 ? 2.907 0.929 -10.731 1.00 94.25 86 GLY A N 1
ATOM 666 C CA . GLY A 1 86 ? 3.965 0.382 -9.884 1.00 94.25 86 GLY A CA 1
ATOM 667 C C . GLY A 1 86 ? 3.938 -1.149 -9.870 1.00 94.25 86 GLY A C 1
ATOM 668 O O . GLY A 1 86 ? 2.894 -1.758 -9.628 1.00 94.25 86 GLY A O 1
ATOM 669 N N . HIS A 1 87 ? 5.081 -1.798 -10.101 1.00 93.25 87 HIS A N 1
ATOM 670 C CA . HIS A 1 87 ? 5.144 -3.264 -10.118 1.00 93.25 87 HIS A CA 1
ATOM 671 C C . HIS A 1 87 ? 4.757 -3.891 -8.765 1.00 93.25 87 HIS A C 1
ATOM 673 O O . HIS A 1 87 ? 4.135 -4.955 -8.731 1.00 93.25 87 HIS A O 1
ATOM 679 N N . ILE A 1 88 ? 5.047 -3.205 -7.653 1.00 94.69 88 ILE A N 1
ATOM 680 C CA . ILE A 1 88 ? 4.461 -3.462 -6.334 1.00 94.69 88 ILE A CA 1
ATOM 681 C C . ILE A 1 88 ? 3.283 -2.507 -6.154 1.00 94.69 88 ILE A C 1
ATOM 683 O O . ILE A 1 88 ? 3.439 -1.296 -6.255 1.00 94.69 88 ILE A O 1
ATOM 687 N N . GLN A 1 89 ? 2.114 -3.053 -5.841 1.00 97.12 89 GLN A N 1
ATOM 688 C CA . GLN A 1 89 ? 0.905 -2.279 -5.568 1.00 97.12 89 GLN A CA 1
ATOM 689 C C . GLN A 1 89 ? 0.673 -2.059 -4.073 1.00 97.12 89 GLN A C 1
ATOM 691 O O . GLN A 1 89 ? 0.178 -1.005 -3.681 1.00 97.12 89 GLN A O 1
ATOM 696 N N . ALA A 1 90 ? 1.033 -3.021 -3.224 1.00 97.75 90 ALA A N 1
ATOM 697 C CA . ALA A 1 90 ? 0.971 -2.842 -1.777 1.00 97.75 90 ALA A CA 1
ATOM 698 C C . ALA A 1 90 ? 1.940 -3.763 -1.041 1.00 97.75 90 ALA A C 1
ATOM 700 O O . ALA A 1 90 ? 2.258 -4.859 -1.508 1.00 97.75 90 ALA A O 1
ATOM 701 N N . THR A 1 91 ? 2.338 -3.348 0.153 1.00 97.94 91 THR A N 1
ATOM 702 C CA . THR A 1 91 ? 3.060 -4.179 1.114 1.00 97.94 91 THR A CA 1
ATOM 703 C C . THR A 1 91 ? 2.395 -4.101 2.482 1.00 97.94 91 THR A C 1
ATOM 705 O O . THR A 1 91 ? 1.559 -3.238 2.754 1.00 97.94 91 THR A O 1
ATOM 708 N N . GLY A 1 92 ? 2.704 -5.062 3.344 1.00 97.44 92 GLY A N 1
ATOM 709 C CA . GLY A 1 92 ? 2.252 -5.066 4.730 1.00 97.44 92 GLY A CA 1
ATOM 710 C C . GLY A 1 92 ? 2.855 -6.225 5.504 1.00 97.44 92 GLY A C 1
ATOM 711 O O . GLY A 1 92 ? 3.408 -7.154 4.919 1.00 97.44 92 GLY A O 1
ATOM 712 N N . LEU A 1 93 ? 2.750 -6.171 6.825 1.00 97.88 93 LEU A N 1
ATOM 713 C CA . LEU A 1 93 ? 3.173 -7.242 7.719 1.00 97.88 93 LEU A CA 1
ATOM 714 C C . LEU A 1 93 ? 1.990 -8.166 8.003 1.00 97.88 93 LEU A C 1
ATOM 716 O O . LEU A 1 93 ? 0.931 -7.687 8.408 1.00 97.88 93 LEU A O 1
ATOM 720 N N . ASP A 1 94 ? 2.155 -9.471 7.801 1.00 96.12 94 ASP A N 1
ATOM 721 C CA . ASP A 1 94 ? 1.149 -10.461 8.190 1.00 96.12 94 ASP A CA 1
ATOM 722 C C . ASP A 1 94 ? 1.060 -10.626 9.723 1.00 96.12 94 ASP A C 1
ATOM 724 O O . ASP A 1 94 ? 1.770 -9.976 10.493 1.00 96.12 94 ASP A O 1
ATOM 728 N N . GLU A 1 95 ? 0.177 -11.512 10.190 1.00 95.62 95 GLU A N 1
ATOM 729 C CA . GLU A 1 95 ? -0.005 -11.783 11.627 1.00 95.62 95 GLU A CA 1
ATOM 730 C C . GLU A 1 95 ? 1.255 -12.334 12.305 1.00 95.62 95 GLU A C 1
ATOM 732 O O . GLU A 1 95 ? 1.417 -12.190 13.514 1.00 95.62 95 GLU A O 1
ATOM 737 N N . ARG A 1 96 ? 2.169 -12.919 11.523 1.00 95.69 96 ARG A N 1
ATOM 738 C CA . ARG A 1 96 ? 3.455 -13.459 11.976 1.00 95.69 96 ARG A CA 1
ATOM 739 C C . ARG A 1 96 ? 4.590 -12.436 11.853 1.00 95.69 96 ARG A C 1
ATOM 741 O O . ARG A 1 96 ? 5.744 -12.794 12.064 1.00 95.69 96 ARG A O 1
ATOM 748 N N . GLY A 1 97 ? 4.285 -11.188 11.494 1.00 94.81 97 GLY A N 1
ATOM 749 C CA . GLY A 1 97 ? 5.267 -10.118 11.319 1.00 94.81 97 GLY A CA 1
ATOM 750 C C . GLY A 1 97 ? 6.097 -10.230 10.038 1.00 94.81 97 GLY A C 1
ATOM 751 O O . GLY A 1 97 ? 7.092 -9.522 9.895 1.00 94.81 97 GLY A O 1
ATOM 752 N N . ARG A 1 98 ? 5.719 -11.098 9.094 1.00 97.00 98 ARG A N 1
ATOM 753 C CA . ARG A 1 98 ? 6.438 -11.273 7.828 1.00 97.00 98 ARG A CA 1
ATOM 754 C C . ARG A 1 98 ? 5.941 -10.267 6.804 1.00 97.00 98 ARG A C 1
ATOM 756 O O . ARG A 1 98 ? 4.737 -10.057 6.659 1.00 97.00 98 ARG A O 1
ATOM 763 N N . LYS A 1 99 ? 6.872 -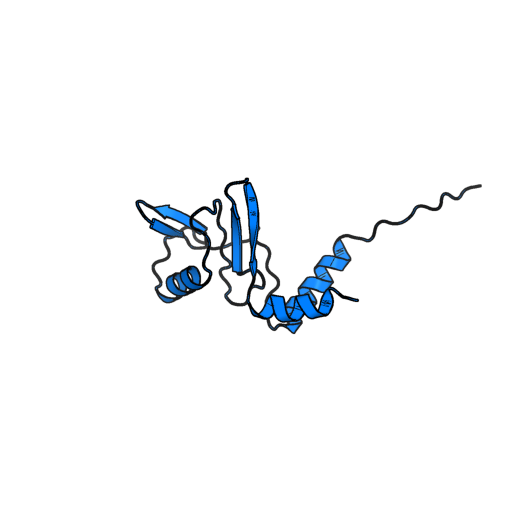9.667 6.065 1.00 96.06 99 LYS A N 1
ATOM 764 C CA . LYS A 1 99 ? 6.551 -8.727 4.992 1.00 96.06 99 LYS A CA 1
ATOM 765 C C . LYS A 1 99 ? 5.959 -9.470 3.798 1.00 96.06 99 LYS A C 1
ATOM 767 O O . LYS A 1 99 ? 6.580 -10.367 3.235 1.00 96.06 99 LYS A O 1
ATOM 772 N N . GLN A 1 100 ? 4.760 -9.067 3.408 1.00 97.31 100 GLN A N 1
ATOM 773 C CA . GLN A 1 100 ? 4.011 -9.609 2.288 1.00 97.31 100 GLN A CA 1
ATOM 774 C C . GLN A 1 100 ? 3.816 -8.541 1.212 1.00 97.31 100 GLN A C 1
ATOM 776 O O . GLN A 1 100 ? 3.648 -7.361 1.518 1.00 97.31 100 GLN A 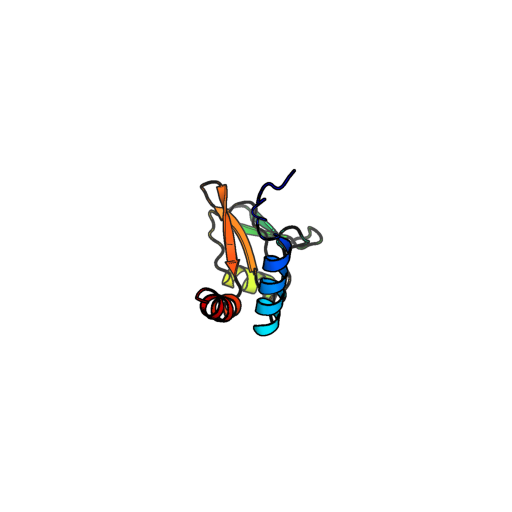O 1
ATOM 781 N N . TYR A 1 101 ? 3.779 -8.981 -0.047 1.00 95.31 101 TYR A N 1
ATOM 782 C CA . TYR A 1 101 ? 3.680 -8.120 -1.224 1.00 95.31 101 TYR A CA 1
ATOM 783 C C . TYR A 1 101 ? 2.401 -8.412 -2.017 1.00 95.31 101 TYR A C 1
ATOM 785 O O . TYR A 1 101 ? 1.967 -9.560 -2.154 1.00 95.31 101 TYR A O 1
ATOM 793 N N . ARG A 1 102 ? 1.806 -7.358 -2.570 1.00 95.44 102 ARG A N 1
ATOM 794 C CA . ARG A 1 102 ? 0.813 -7.395 -3.644 1.00 95.44 102 ARG A CA 1
ATOM 795 C C . ARG A 1 102 ? 1.464 -6.794 -4.879 1.00 95.44 102 ARG A C 1
ATOM 797 O O . ARG A 1 102 ? 1.864 -5.634 -4.851 1.00 95.44 102 ARG A O 1
ATOM 804 N N . TYR A 1 103 ? 1.580 -7.585 -5.937 1.00 93.94 103 TYR A N 1
ATOM 805 C CA . TYR A 1 103 ? 2.161 -7.154 -7.205 1.00 93.94 103 TYR A CA 1
ATOM 806 C C . TYR A 1 103 ? 1.076 -6.758 -8.200 1.00 93.94 103 TYR A C 1
ATOM 808 O O . TYR A 1 103 ? -0.044 -7.273 -8.140 1.00 93.94 103 TYR A O 1
ATOM 816 N N . HIS A 1 104 ? 1.434 -5.886 -9.136 1.00 93.56 104 HIS A N 1
ATOM 817 C CA . HIS A 1 104 ? 0.622 -5.639 -10.317 1.00 93.56 104 HIS A CA 1
ATOM 818 C C . HIS A 1 104 ? 0.420 -6.957 -11.098 1.00 93.56 104 HIS A C 1
ATOM 820 O O . HIS A 1 104 ? 1.375 -7.725 -11.215 1.00 93.56 104 HIS A O 1
ATOM 826 N N . PRO A 1 105 ? -0.769 -7.253 -11.656 1.00 90.31 105 PRO A N 1
ATOM 827 C CA . PRO A 1 105 ? -1.006 -8.497 -12.398 1.00 90.31 105 PRO A CA 1
ATOM 828 C C . PRO A 1 105 ? 0.026 -8.758 -13.508 1.00 90.31 105 PRO A C 1
ATOM 830 O O . PRO A 1 105 ? 0.676 -9.799 -13.489 1.00 90.31 105 PRO A O 1
ATOM 833 N N . LYS A 1 106 ? 0.290 -7.750 -14.356 1.00 87.69 106 LYS A N 1
ATOM 834 C CA . LYS A 1 106 ? 1.309 -7.804 -15.427 1.00 87.69 106 LYS A CA 1
ATOM 835 C C . LYS A 1 106 ? 2.741 -8.082 -14.948 1.00 87.69 106 LYS A C 1
ATOM 837 O O . LYS A 1 106 ? 3.578 -8.507 -15.728 1.00 87.69 106 LYS A O 1
ATOM 842 N N . TRP A 1 107 ? 3.053 -7.841 -13.671 1.00 85.06 107 TRP A N 1
ATOM 843 C CA . TRP A 1 107 ? 4.386 -8.146 -13.141 1.00 85.06 107 TRP A CA 1
ATOM 844 C C . TRP A 1 107 ? 4.635 -9.655 -13.053 1.00 85.06 107 TRP A C 1
ATOM 846 O O . TRP A 1 107 ? 5.779 -10.086 -13.159 1.00 85.06 107 TRP A O 1
ATOM 856 N N . ARG A 1 108 ? 3.583 -10.465 -12.849 1.00 73.94 108 ARG A N 1
ATOM 857 C CA . ARG A 1 108 ? 3.731 -11.928 -12.820 1.00 73.94 108 ARG A CA 1
ATOM 858 C C . ARG A 1 108 ? 4.080 -12.490 -14.189 1.00 73.94 108 ARG A C 1
ATOM 860 O O . ARG A 1 108 ? 4.990 -13.302 -14.258 1.00 73.94 108 ARG A O 1
ATOM 867 N N . GLU A 1 109 ? 3.433 -11.988 -15.238 1.00 75.75 109 GLU A N 1
ATOM 868 C CA . GLU A 1 109 ? 3.651 -12.419 -16.627 1.00 75.75 109 GLU A CA 1
ATOM 869 C C . GLU A 1 109 ? 5.144 -12.362 -16.997 1.00 75.75 109 GLU A C 1
ATOM 871 O O . GLU A 1 109 ? 5.713 -13.362 -17.411 1.00 75.75 109 GLU A O 1
ATOM 876 N N . VAL A 1 110 ? 5.830 -11.255 -16.689 1.00 72.44 110 VAL A N 1
ATOM 877 C CA . VAL A 1 110 ? 7.259 -11.086 -17.027 1.00 72.44 110 VAL A CA 1
ATOM 878 C C . VAL A 1 110 ? 8.215 -11.818 -16.065 1.00 72.44 110 VAL A C 1
ATOM 880 O O . VAL A 1 110 ? 9.337 -12.183 -16.423 1.00 72.44 110 VAL A O 1
ATOM 883 N N . ARG A 1 111 ? 7.803 -12.057 -14.814 1.00 70.25 111 ARG A N 1
ATOM 884 C CA . ARG A 1 111 ? 8.636 -12.749 -13.807 1.00 70.25 111 ARG A CA 1
ATOM 885 C C . ARG A 1 111 ? 8.624 -14.262 -13.938 1.00 70.25 111 ARG A C 1
ATOM 887 O O . ARG A 1 111 ? 9.615 -14.889 -13.562 1.00 70.25 111 ARG A O 1
ATOM 894 N N . ASP A 1 112 ? 7.525 -14.834 -14.411 1.00 59.56 112 ASP A N 1
ATOM 895 C CA . ASP A 1 112 ? 7.432 -16.275 -14.638 1.00 59.56 112 ASP A CA 1
ATOM 896 C C . ASP A 1 112 ? 8.280 -16.687 -15.855 1.00 59.56 112 ASP A C 1
ATOM 898 O O . ASP A 1 112 ? 8.909 -17.743 -15.825 1.00 59.56 112 ASP A O 1
ATOM 902 N N . GLU A 1 113 ? 8.425 -15.806 -16.851 1.00 54.69 113 GLU A N 1
ATOM 903 C CA . GLU A 1 113 ? 9.295 -16.010 -18.021 1.00 54.69 113 GLU A CA 1
ATOM 904 C C . GLU A 1 113 ? 10.796 -15.942 -17.687 1.00 54.69 113 GLU A C 1
ATOM 906 O O . GLU A 1 113 ? 11.604 -16.646 -18.284 1.00 54.69 113 GLU A O 1
ATOM 911 N N . THR A 1 114 ? 11.189 -15.134 -16.698 1.00 53.09 114 THR A N 1
ATOM 912 C CA . THR A 1 114 ? 12.605 -14.867 -16.370 1.00 53.09 114 THR A CA 1
ATOM 913 C C . THR A 1 114 ? 13.181 -15.751 -15.260 1.00 53.09 114 THR A C 1
ATOM 915 O O . THR A 1 114 ? 14.383 -15.716 -15.008 1.00 53.09 114 THR A O 1
ATOM 918 N N . LYS A 1 115 ? 12.361 -16.551 -14.564 1.00 52.34 115 LYS A N 1
ATOM 919 C CA . LYS A 1 115 ? 12.813 -17.380 -13.427 1.00 52.34 115 LYS A CA 1
ATOM 920 C C . LYS A 1 115 ? 13.427 -18.736 -13.805 1.00 52.34 115 LYS A C 1
ATOM 922 O O . LYS A 1 115 ? 13.897 -19.425 -12.900 1.00 52.34 115 LYS A O 1
ATOM 927 N N . PHE A 1 116 ? 13.435 -19.112 -15.085 1.00 38.31 116 PHE A N 1
ATOM 928 C CA . PHE A 1 116 ? 13.869 -20.436 -15.560 1.00 38.31 116 PHE A CA 1
ATOM 929 C C . PHE A 1 116 ? 15.038 -20.406 -16.560 1.00 38.31 116 PHE A C 1
ATOM 931 O O . PHE A 1 116 ? 15.145 -21.296 -17.402 1.00 38.31 116 PHE A O 1
ATOM 938 N N . THR A 1 117 ? 15.936 -19.422 -16.486 1.00 36.88 117 THR A N 1
ATOM 939 C CA . THR A 1 117 ? 17.178 -19.426 -17.282 1.00 36.88 117 THR A CA 1
ATOM 940 C C . THR A 1 117 ? 18.390 -19.152 -16.410 1.00 36.88 117 THR A C 1
ATOM 942 O O . THR A 1 117 ? 18.291 -18.275 -15.523 1.00 36.88 117 THR A O 1
#

Foldseek 3Di:
DDDDPDPDDDDPVVVLVVLQVLLVVLVAHADDQVDQFKWWDDDVPRIWIAHSVRHTDPDPVVVVVVVVLCDDPQWAGKGAHPDLRHQWGIWTAHPVRDIDTRGRPSSVVSVVVPPPD

Sequence (117 aa):
MSSTRRSSKPKIEDKHESHVESAKAAGLHYVCDDGPGLHRKRAGKGFSYTGTDGKAIKDKKTLDRIKSLVIPPAYKNVWICPDERGHIQATGLDERGRKQYRYHPKWREVRDETKFT

Secondary structure (DSSP, 8-state):
-------PPPPTHHHHHHHHHHHHHTT-B---TTSS-EEEEEETTEEEEE-TTSPBP--HHHHHHHHHT---TT-EEEEE-S-TTBSEEEEEE-TTS-EEEEE-HHHHHHHHHHTT-

Radius of gyration: 18.4 Å; chains: 1; bounding box: 69×35×34 Å

pLDDT: mean 83.66, std 19.16, range [35.44, 98.25]